Protein AF-A0A1B6FLN2-F1 (afdb_monomer_lite)

InterPro domains:
  IPR017903 COS domain [PS51262] (57-117)
  IPR050617 E3 ubiquitin-protein ligases and FN3/SPRY domain-containing proteins [PTHR24099] (1-68)

Organism: NCBI:txid1464854

Radius of gyration: 28.83 Å; chains: 1; bounding box: 62×16×81 Å

pLDDT: mean 86.38, std 10.02, range [57.44, 96.94]

Foldseek 3Di:
DVVVVVVVVVVVVVVVLVVVVVVVVVVLVVVVVVLVVVVVVLVVLVVVLVVLVVVLVVDPDPVSSVVVVVVSVVSVVVSVVVVVVVVVVSPPPDDPDDPSDDPCVVVVVVVVPDDDD

Sequence (117 aa):
EQCDELIKALRRRRDQLLDCIRQDKELRIRTLKDQVTSCTNHLQSTTGLLQFCIEALKENDCTAFLQVGLMLVSKVEDNDLSWNQNLQAISPRVFPNFDLTLDDKSLLKAIEQLNFI

Structure (mmCIF, N/CA/C/O backbone):
data_AF-A0A1B6FLN2-F1
#
_entry.id   AF-A0A1B6FLN2-F1
#
loop_
_atom_site.group_PDB
_atom_site.id
_atom_site.type_symbol
_atom_site.label_atom_id
_atom_site.label_alt_id
_atom_site.label_comp_id
_atom_site.label_asym_id
_atom_site.label_entity_id
_atom_site.label_seq_id
_atom_site.pdbx_PDB_ins_code
_atom_site.Cartn_x
_atom_site.Cartn_y
_atom_site.Cartn_z
_atom_site.occupancy
_atom_site.B_iso_or_equiv
_atom_site.auth_seq_id
_atom_site.auth_comp_id
_atom_site.auth_asym_id
_atom_site.auth_atom_id
_atom_site.pdbx_PDB_model_num
ATOM 1 N N . GLU A 1 1 ? -19.126 -4.714 43.417 1.00 76.62 1 GLU A N 1
ATOM 2 C CA . GLU A 1 1 ? -18.899 -5.969 42.664 1.00 76.62 1 GLU A CA 1
ATOM 3 C C . GLU A 1 1 ? -19.475 -5.945 41.247 1.00 76.62 1 GLU A C 1
ATOM 5 O O . GLU A 1 1 ? -18.686 -5.860 40.319 1.00 76.62 1 GLU A O 1
ATOM 10 N N . GLN A 1 2 ? -20.799 -5.950 41.018 1.00 86.44 2 GLN A N 1
ATOM 11 C CA . GLN A 1 2 ? -21.347 -6.004 39.641 1.00 86.44 2 GLN A CA 1
ATOM 12 C C . GLN A 1 2 ? -21.008 -4.773 38.773 1.00 86.44 2 GLN A C 1
ATOM 14 O O . GLN A 1 2 ? -20.621 -4.923 37.615 1.00 86.44 2 GLN A O 1
ATOM 19 N N . CYS A 1 3 ? -21.079 -3.559 39.332 1.00 88.50 3 CYS A N 1
ATOM 20 C CA . CYS A 1 3 ? -20.649 -2.346 38.624 1.00 88.50 3 CYS A CA 1
ATOM 21 C C . CYS A 1 3 ? -19.149 -2.371 38.289 1.00 88.50 3 CYS A C 1
ATOM 23 O O . CYS A 1 3 ? -18.744 -1.909 37.224 1.00 88.50 3 CYS A O 1
ATOM 25 N N . ASP A 1 4 ? -18.327 -2.944 39.172 1.00 93.75 4 ASP A N 1
ATOM 26 C CA . ASP A 1 4 ? -16.883 -3.058 38.959 1.00 93.75 4 ASP A CA 1
ATOM 2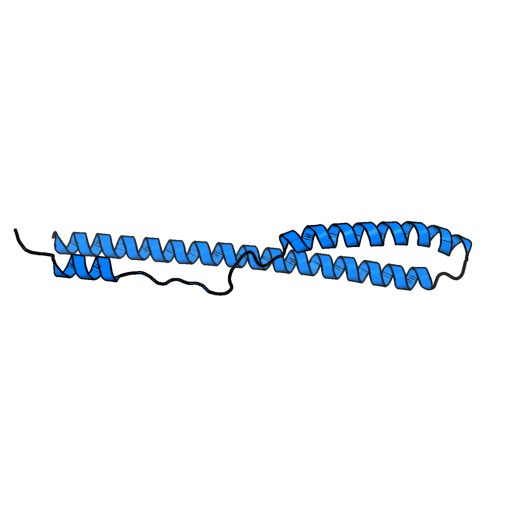7 C C . ASP A 1 4 ? -16.568 -4.020 37.808 1.00 93.75 4 ASP A C 1
ATOM 29 O O . ASP A 1 4 ? -15.704 -3.728 36.981 1.00 93.75 4 ASP A O 1
ATOM 33 N N . GLU A 1 5 ? -17.301 -5.131 37.701 1.00 93.56 5 GLU A N 1
ATOM 34 C CA . GLU A 1 5 ? -17.195 -6.052 36.564 1.00 93.56 5 GLU A CA 1
ATOM 35 C C . GLU A 1 5 ? -17.624 -5.395 35.245 1.00 93.56 5 GLU A C 1
ATOM 37 O O . GLU A 1 5 ? -16.938 -5.546 34.230 1.00 93.56 5 GLU A O 1
ATOM 42 N N . LEU A 1 6 ? -18.685 -4.580 35.255 1.00 92.38 6 LEU A N 1
ATOM 43 C CA . LEU A 1 6 ? -19.100 -3.810 34.078 1.00 92.38 6 LEU A CA 1
ATOM 44 C C . LEU A 1 6 ? -18.002 -2.826 33.633 1.00 92.38 6 LEU A C 1
ATOM 46 O O . LEU A 1 6 ? -17.659 -2.754 32.451 1.00 92.38 6 LEU A O 1
ATOM 50 N N . ILE A 1 7 ? -17.393 -2.109 34.583 1.00 94.44 7 ILE A N 1
ATOM 51 C CA . ILE A 1 7 ? -16.271 -1.196 34.317 1.00 94.44 7 ILE A CA 1
ATOM 52 C C . ILE A 1 7 ? -15.077 -1.960 33.734 1.00 94.44 7 ILE A C 1
ATOM 54 O O . ILE A 1 7 ? -14.461 -1.493 32.770 1.00 94.44 7 ILE A O 1
ATOM 58 N N . LYS A 1 8 ? -14.741 -3.135 34.280 1.00 96.62 8 LYS A N 1
ATOM 59 C CA . LYS A 1 8 ? -13.663 -3.984 33.746 1.00 96.62 8 LYS A CA 1
ATOM 60 C C . LYS A 1 8 ? -13.955 -4.420 32.310 1.00 96.62 8 LYS A C 1
ATOM 62 O O . LYS A 1 8 ? -13.069 -4.316 31.460 1.00 96.62 8 LYS A O 1
ATOM 67 N N . ALA A 1 9 ? -15.181 -4.851 32.016 1.00 94.12 9 ALA A N 1
ATOM 68 C CA . ALA A 1 9 ? -15.587 -5.256 30.672 1.00 94.12 9 ALA A CA 1
ATOM 69 C C . ALA A 1 9 ? -15.488 -4.098 29.663 1.00 94.12 9 ALA A C 1
ATOM 71 O O . ALA A 1 9 ? -14.931 -4.271 28.576 1.00 94.12 9 ALA A O 1
ATOM 72 N N . LEU A 1 10 ? -15.942 -2.899 30.042 1.00 92.75 10 LEU A N 1
ATOM 73 C CA . LEU A 1 10 ? -15.843 -1.699 29.205 1.00 92.75 10 LEU A CA 1
ATOM 74 C C . LEU A 1 10 ? -14.391 -1.301 28.929 1.00 92.75 10 LEU A C 1
ATOM 76 O O . LEU A 1 10 ? -14.034 -1.029 27.782 1.00 92.75 10 LEU A O 1
ATOM 80 N N . ARG A 1 11 ? -13.529 -1.321 29.953 1.00 95.44 11 ARG A N 1
ATOM 81 C CA . ARG A 1 11 ? -12.090 -1.050 29.789 1.00 95.44 11 ARG A CA 1
ATOM 82 C C . ARG A 1 11 ? -11.437 -2.061 28.849 1.00 95.44 11 ARG A C 1
ATOM 84 O O . ARG A 1 11 ? -10.718 -1.659 27.941 1.00 95.44 11 ARG A O 1
ATOM 91 N N . ARG A 1 12 ? -11.762 -3.349 28.994 1.00 96.94 12 ARG A N 1
ATOM 92 C CA . ARG A 1 12 ? -11.274 -4.398 28.090 1.00 96.94 12 ARG A CA 1
ATOM 93 C C . ARG A 1 12 ? -11.720 -4.162 26.646 1.00 96.94 12 ARG A C 1
ATOM 95 O O . ARG A 1 12 ? -10.916 -4.323 25.733 1.00 96.94 12 ARG A O 1
ATOM 102 N N . ARG A 1 13 ? -12.979 -3.768 26.423 1.00 93.62 13 ARG A N 1
ATOM 103 C CA . ARG A 1 13 ? -13.485 -3.470 25.074 1.00 93.62 13 ARG A CA 1
ATOM 104 C C . ARG A 1 13 ? -12.796 -2.252 24.464 1.00 93.62 13 ARG A C 1
ATOM 106 O O . ARG A 1 13 ? -12.439 -2.297 23.290 1.00 93.62 13 ARG A O 1
ATOM 113 N N . ARG A 1 14 ? -12.579 -1.193 25.250 1.00 92.88 14 ARG A N 1
ATOM 114 C CA . ARG A 1 14 ? -11.799 -0.019 24.833 1.00 92.88 14 ARG A CA 1
ATOM 115 C C . ARG A 1 14 ? -10.409 -0.433 24.352 1.00 92.88 14 ARG A C 1
ATOM 117 O O . ARG A 1 14 ? -10.015 -0.033 23.264 1.00 92.88 14 ARG A O 1
ATOM 124 N N . ASP A 1 15 ? -9.698 -1.243 25.131 1.00 95.94 15 ASP A N 1
ATOM 125 C CA . ASP A 1 15 ? -8.327 -1.646 24.798 1.00 95.94 15 ASP A CA 1
ATOM 126 C C . ASP A 1 15 ? -8.284 -2.457 23.491 1.00 95.94 15 ASP A C 1
ATOM 128 O O . ASP A 1 15 ? -7.482 -2.165 22.611 1.00 95.94 15 ASP A O 1
ATOM 132 N N . GLN A 1 16 ? -9.242 -3.368 23.284 1.00 94.62 16 GLN A N 1
ATOM 133 C CA . GLN A 1 16 ? -9.385 -4.100 22.017 1.00 94.62 16 GLN A CA 1
ATOM 134 C C . GLN A 1 16 ? -9.641 -3.188 20.808 1.00 94.62 16 GLN A C 1
ATOM 136 O O . GLN A 1 16 ? -9.125 -3.442 19.720 1.00 94.62 16 GLN A O 1
ATOM 141 N N . LEU A 1 17 ? -10.465 -2.148 20.971 1.00 91.44 17 LEU A N 1
ATOM 142 C CA . LEU A 1 17 ? -10.734 -1.187 19.899 1.00 91.44 17 LEU A CA 1
ATOM 143 C C . LEU A 1 17 ? -9.479 -0.372 19.570 1.00 91.44 17 LEU A C 1
ATOM 145 O O . LEU A 1 17 ? -9.169 -0.193 18.395 1.00 91.44 17 LEU A O 1
ATOM 149 N N . LEU A 1 18 ? -8.726 0.061 20.584 1.00 91.50 18 LEU A N 1
ATOM 150 C CA . LEU A 1 18 ? -7.454 0.763 20.391 1.00 91.50 18 LEU A CA 1
ATOM 151 C C . LEU A 1 18 ? -6.416 -0.113 19.677 1.00 91.50 18 LEU A C 1
ATOM 153 O O . LEU A 1 18 ? -5.736 0.370 18.770 1.00 91.50 18 LEU A O 1
ATOM 157 N N . ASP A 1 19 ? -6.331 -1.396 20.029 1.00 94.44 19 ASP A N 1
ATOM 158 C CA . ASP A 1 19 ? -5.446 -2.347 19.353 1.00 94.44 19 ASP A CA 1
ATOM 159 C C . ASP A 1 19 ? -5.840 -2.549 17.885 1.00 94.44 19 ASP A C 1
ATOM 161 O O . ASP A 1 19 ? -4.975 -2.541 17.008 1.00 94.44 19 ASP A O 1
ATOM 165 N N . CYS A 1 20 ? -7.139 -2.654 17.592 1.00 90.25 20 CYS A N 1
ATOM 166 C CA . CYS A 1 20 ? -7.648 -2.745 16.221 1.00 90.25 20 CYS A CA 1
ATOM 167 C C . CYS A 1 20 ? -7.263 -1.507 15.390 1.00 90.25 20 CYS A C 1
ATOM 169 O O . CYS A 1 20 ? -6.716 -1.635 14.294 1.00 90.25 20 CYS A O 1
ATOM 171 N N . ILE A 1 21 ? -7.460 -0.306 15.949 1.00 88.31 21 ILE A N 1
ATOM 172 C CA . ILE A 1 21 ? -7.070 0.966 15.316 1.00 88.31 21 ILE A CA 1
ATOM 173 C C . ILE A 1 21 ? -5.571 0.988 15.022 1.00 88.31 21 ILE A C 1
ATOM 175 O O . ILE A 1 21 ? -5.140 1.399 13.941 1.00 88.31 21 ILE A O 1
ATOM 179 N N . ARG A 1 22 ? -4.757 0.546 15.984 1.00 90.25 22 ARG A N 1
ATOM 180 C CA . ARG A 1 22 ? -3.306 0.495 15.825 1.00 90.25 22 ARG A CA 1
ATOM 181 C C . ARG A 1 22 ? -2.901 -0.460 14.701 1.00 90.25 22 ARG A C 1
ATOM 183 O O . ARG A 1 22 ? -2.075 -0.080 13.874 1.00 90.25 22 ARG A O 1
ATOM 190 N N . GLN A 1 23 ? -3.482 -1.656 14.653 1.00 91.06 23 GLN A N 1
ATOM 191 C CA . GLN A 1 23 ? -3.187 -2.652 13.620 1.00 91.06 23 GLN A CA 1
ATOM 192 C C . GLN A 1 23 ? -3.587 -2.169 12.220 1.00 91.06 23 GLN A C 1
ATOM 194 O O . GLN A 1 23 ? -2.786 -2.291 11.292 1.00 91.06 23 GLN A O 1
ATOM 199 N N . ASP A 1 24 ? -4.771 -1.565 12.065 1.00 85.94 24 ASP A N 1
ATOM 200 C CA . ASP A 1 24 ? -5.212 -1.004 10.779 1.00 85.94 24 ASP A CA 1
ATOM 201 C C . ASP A 1 24 ? -4.279 0.122 10.310 1.00 85.94 24 ASP A C 1
ATOM 203 O O . ASP A 1 24 ? -3.823 0.137 9.163 1.00 85.94 24 ASP A O 1
ATOM 207 N N . LYS A 1 25 ? -3.891 1.022 11.224 1.00 85.88 25 LYS A N 1
ATOM 208 C CA . LYS A 1 25 ? -2.907 2.073 10.938 1.00 85.88 25 LYS A CA 1
ATOM 209 C C . LYS A 1 25 ? -1.567 1.490 10.481 1.00 85.88 25 LYS A C 1
ATOM 211 O O . LYS A 1 25 ? -1.002 1.968 9.497 1.00 85.88 25 LYS A O 1
ATOM 216 N N . GLU A 1 26 ? -1.040 0.491 11.185 1.00 90.62 26 GLU A N 1
ATOM 217 C CA . GLU A 1 26 ? 0.234 -0.150 10.838 1.00 90.62 26 GLU A CA 1
ATOM 218 C C . GLU A 1 26 ? 0.172 -0.841 9.467 1.00 90.62 26 GLU A C 1
ATOM 220 O O . GLU A 1 26 ? 1.101 -0.691 8.667 1.00 90.62 26 GLU A O 1
ATOM 225 N N . LEU A 1 27 ? -0.929 -1.535 9.164 1.00 87.75 27 LEU A N 1
ATOM 226 C CA . LEU A 1 27 ? -1.155 -2.168 7.865 1.0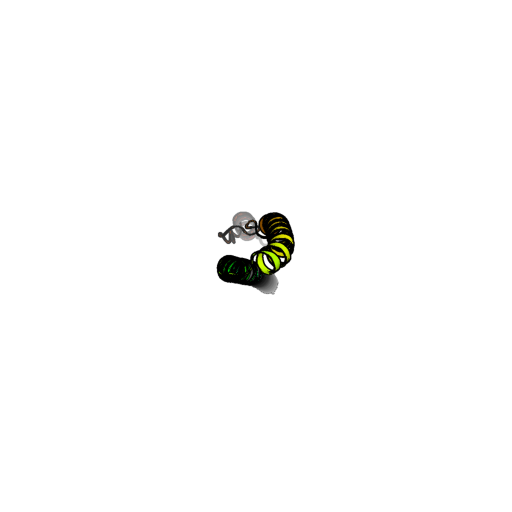0 87.75 27 LEU A CA 1
ATOM 227 C C . LEU A 1 27 ? -1.190 -1.132 6.737 1.00 87.75 27 LEU A C 1
ATOM 229 O O . LEU A 1 27 ? -0.452 -1.271 5.763 1.00 87.75 27 LEU A O 1
ATOM 233 N N . ARG A 1 28 ? -1.978 -0.062 6.888 1.00 84.12 28 ARG A N 1
ATOM 234 C CA . ARG A 1 28 ? -2.078 1.011 5.885 1.00 84.12 28 ARG A CA 1
ATOM 235 C C . ARG A 1 28 ? -0.743 1.707 5.646 1.00 84.12 28 ARG A C 1
ATOM 237 O O . ARG A 1 28 ? -0.384 1.950 4.498 1.00 84.12 28 ARG A O 1
ATOM 244 N N . ILE A 1 29 ? 0.017 1.999 6.706 1.00 87.19 29 ILE A N 1
ATOM 245 C CA . ILE A 1 29 ? 1.363 2.580 6.577 1.00 87.19 29 ILE A CA 1
ATOM 246 C C . ILE A 1 29 ? 2.276 1.644 5.784 1.00 87.19 29 ILE A C 1
ATOM 248 O O . ILE A 1 29 ? 3.035 2.118 4.940 1.00 87.19 29 ILE A O 1
ATOM 252 N N . ARG A 1 30 ? 2.217 0.333 6.040 1.00 89.44 30 ARG A N 1
ATOM 253 C CA . ARG A 1 30 ? 2.997 -0.655 5.287 1.00 89.44 30 ARG A CA 1
ATOM 254 C C . ARG A 1 30 ? 2.610 -0.646 3.809 1.00 89.44 30 ARG A C 1
ATOM 256 O O . ARG A 1 30 ? 3.485 -0.462 2.975 1.00 89.44 30 ARG A O 1
ATOM 263 N N . THR A 1 31 ? 1.315 -0.707 3.500 1.00 85.25 31 THR A N 1
ATOM 264 C CA . THR A 1 31 ? 0.812 -0.631 2.119 1.00 85.25 31 THR A CA 1
ATOM 265 C C . THR A 1 31 ? 1.265 0.643 1.406 1.00 85.25 31 THR A C 1
ATOM 267 O O . THR A 1 31 ? 1.721 0.573 0.269 1.00 85.25 31 THR A O 1
ATOM 270 N N . LEU A 1 32 ? 1.193 1.803 2.068 1.00 85.06 32 LEU A N 1
ATOM 271 C CA . LEU A 1 32 ? 1.663 3.068 1.495 1.00 85.06 32 LEU A CA 1
ATOM 272 C C . LEU A 1 32 ? 3.172 3.054 1.231 1.00 85.06 32 LEU A C 1
ATOM 274 O O . LEU A 1 32 ? 3.613 3.537 0.192 1.00 85.06 32 LEU A O 1
ATOM 278 N N . LYS A 1 33 ? 3.973 2.492 2.142 1.00 89.00 33 LYS A N 1
ATOM 279 C CA . LYS A 1 33 ? 5.420 2.344 1.930 1.00 89.00 33 LYS A CA 1
ATOM 280 C C . LYS A 1 33 ? 5.722 1.450 0.730 1.00 89.00 33 LYS A C 1
ATOM 282 O O . LYS A 1 33 ? 6.539 1.837 -0.098 1.00 89.00 33 LYS A O 1
ATOM 287 N N . ASP A 1 34 ? 5.030 0.322 0.605 1.00 87.00 34 ASP A N 1
ATOM 288 C CA . ASP A 1 34 ? 5.210 -0.604 -0.517 1.00 87.00 34 ASP A CA 1
ATOM 289 C C . ASP A 1 34 ? 4.847 0.066 -1.854 1.00 87.00 34 ASP A C 1
ATOM 291 O O . ASP A 1 34 ? 5.574 -0.069 -2.840 1.00 87.00 34 ASP A O 1
ATOM 295 N N . GLN A 1 35 ? 3.773 0.865 -1.875 1.00 84.19 35 GLN A N 1
ATOM 296 C CA . GLN A 1 35 ? 3.393 1.675 -3.038 1.00 84.19 35 GLN A CA 1
ATOM 297 C C . GLN A 1 35 ? 4.460 2.717 -3.389 1.00 84.19 35 GLN A C 1
ATOM 299 O O . GLN A 1 35 ? 4.828 2.839 -4.556 1.00 84.19 35 GLN A O 1
ATOM 304 N N . VAL A 1 36 ? 4.994 3.440 -2.397 1.00 87.69 36 VAL A N 1
ATOM 305 C CA . VAL A 1 36 ? 6.088 4.400 -2.616 1.00 87.69 36 VAL A CA 1
ATOM 306 C C . VAL A 1 36 ? 7.304 3.694 -3.210 1.00 87.69 36 VAL A C 1
ATOM 308 O O . VAL A 1 36 ? 7.825 4.153 -4.223 1.00 87.69 36 VAL A O 1
ATOM 311 N N . THR A 1 37 ? 7.725 2.562 -2.643 1.00 89.75 37 THR A N 1
ATOM 312 C CA . THR A 1 37 ? 8.858 1.780 -3.157 1.00 89.75 37 THR A CA 1
ATOM 313 C C . THR A 1 37 ? 8.624 1.306 -4.591 1.00 89.75 37 THR A C 1
ATOM 315 O O . THR A 1 37 ? 9.517 1.445 -5.426 1.00 89.75 37 THR A O 1
ATOM 318 N N . SER A 1 38 ? 7.429 0.802 -4.912 1.00 85.69 38 SER A N 1
ATOM 319 C CA . SER A 1 38 ? 7.069 0.392 -6.276 1.00 85.69 38 SER A CA 1
ATOM 320 C C . SER A 1 38 ? 7.153 1.564 -7.264 1.00 85.69 38 SER A C 1
ATOM 322 O O . SER A 1 38 ? 7.841 1.457 -8.282 1.00 85.69 38 SER A O 1
ATOM 324 N N . CYS A 1 39 ? 6.564 2.716 -6.924 1.00 86.12 39 CYS A N 1
ATOM 325 C CA . CYS A 1 39 ? 6.662 3.936 -7.728 1.00 86.12 39 CYS A CA 1
ATOM 326 C C . CYS A 1 39 ? 8.114 4.397 -7.914 1.00 86.12 39 CYS A C 1
ATOM 328 O O . CYS A 1 39 ? 8.504 4.769 -9.020 1.00 86.12 39 CYS A O 1
ATOM 330 N N . THR A 1 40 ? 8.929 4.365 -6.855 1.00 90.81 40 THR A N 1
ATOM 331 C CA . THR A 1 40 ? 10.349 4.738 -6.922 1.00 90.81 40 THR A CA 1
ATOM 332 C C . THR A 1 40 ? 11.129 3.816 -7.856 1.00 90.81 40 THR A C 1
ATOM 334 O O . THR A 1 40 ? 11.863 4.310 -8.710 1.00 90.81 40 THR A O 1
ATOM 337 N N . ASN A 1 41 ? 10.939 2.499 -7.752 1.00 89.88 41 ASN A N 1
ATOM 338 C CA . ASN A 1 41 ? 11.612 1.528 -8.616 1.00 89.88 41 ASN A CA 1
ATOM 339 C C . ASN A 1 41 ? 11.234 1.728 -10.091 1.00 89.88 41 ASN A C 1
ATOM 341 O O . ASN A 1 41 ? 12.092 1.661 -10.971 1.00 89.88 41 ASN A O 1
ATOM 345 N N . HIS A 1 42 ? 9.964 2.021 -10.376 1.00 87.12 42 HIS A N 1
ATOM 346 C CA . HIS A 1 42 ? 9.527 2.322 -11.740 1.00 87.12 42 HIS A CA 1
ATOM 347 C C . HIS A 1 42 ? 10.096 3.630 -12.267 1.00 87.12 42 HIS A C 1
ATOM 349 O O . HIS A 1 42 ? 10.575 3.663 -13.399 1.00 87.12 42 HIS A O 1
ATOM 355 N N . LEU A 1 43 ? 10.107 4.689 -11.455 1.00 91.12 43 LEU A N 1
ATOM 356 C CA . LEU A 1 43 ? 10.746 5.946 -11.833 1.00 91.12 43 LEU A CA 1
ATOM 357 C C . LEU A 1 43 ? 12.226 5.726 -12.178 1.00 91.12 43 LEU A C 1
ATOM 359 O O . LEU A 1 43 ? 12.695 6.230 -13.197 1.00 91.12 43 LEU A O 1
ATOM 363 N N . GLN A 1 44 ? 12.945 4.941 -11.371 1.00 93.69 44 GLN A N 1
ATOM 364 C CA . GLN A 1 44 ? 14.346 4.593 -11.618 1.00 93.69 44 GLN A CA 1
ATOM 365 C C . GLN A 1 44 ? 14.526 3.802 -12.921 1.00 93.69 44 GLN A C 1
ATOM 367 O O . GLN A 1 44 ? 15.383 4.166 -13.724 1.00 93.69 44 GLN A O 1
ATOM 372 N N . SER A 1 45 ? 13.705 2.772 -13.162 1.00 90.75 45 SER A N 1
ATOM 373 C CA . SER A 1 45 ? 13.741 1.973 -14.399 1.00 90.75 45 SER A CA 1
ATOM 374 C C . SER A 1 45 ? 13.501 2.836 -15.639 1.00 90.75 45 SER A C 1
ATOM 376 O O . SER A 1 45 ? 14.323 2.848 -16.555 1.00 90.75 45 SER A O 1
ATOM 378 N N . THR A 1 46 ? 12.431 3.635 -15.639 1.00 91.50 46 THR A N 1
ATOM 379 C CA . THR A 1 46 ? 12.092 4.536 -16.751 1.00 91.50 46 THR A CA 1
ATOM 380 C C . THR A 1 46 ? 13.175 5.590 -16.975 1.00 91.50 46 THR A C 1
ATOM 382 O O . THR A 1 46 ? 13.530 5.872 -18.116 1.00 91.50 46 THR A O 1
ATOM 385 N N . THR A 1 47 ? 13.764 6.138 -15.908 1.00 95.06 47 THR A N 1
ATOM 386 C CA . THR A 1 47 ? 14.881 7.092 -16.020 1.00 95.06 47 THR A CA 1
ATOM 387 C C . THR A 1 47 ? 16.121 6.433 -16.628 1.00 95.06 47 THR A C 1
ATOM 389 O O . THR A 1 47 ? 16.748 7.004 -17.519 1.00 95.06 47 THR A O 1
ATOM 392 N N . GLY A 1 48 ? 16.462 5.216 -16.194 1.00 93.94 48 GLY A N 1
ATOM 393 C CA . GLY A 1 48 ? 17.576 4.452 -16.758 1.00 93.94 48 GLY A CA 1
ATOM 394 C C . GLY A 1 48 ? 17.361 4.116 -18.233 1.00 93.94 48 GLY A C 1
ATOM 395 O O . GLY A 1 48 ? 18.288 4.238 -19.033 1.00 93.94 48 GLY A O 1
ATOM 396 N N . LEU A 1 49 ? 16.130 3.764 -18.610 1.00 93.44 49 LEU A N 1
ATOM 397 C CA . LEU A 1 49 ? 15.758 3.538 -20.001 1.00 93.44 49 LEU A CA 1
ATOM 398 C C . LEU A 1 49 ? 15.895 4.817 -20.831 1.00 93.44 49 LEU A C 1
ATOM 400 O O . LEU A 1 49 ? 16.511 4.770 -21.887 1.00 93.44 49 LEU A O 1
ATOM 404 N N . LEU A 1 50 ? 15.410 5.963 -20.343 1.00 94.75 50 LEU A N 1
ATOM 405 C CA . LEU A 1 50 ? 15.594 7.249 -21.023 1.00 94.75 50 LEU A CA 1
ATOM 406 C C . LEU A 1 50 ? 17.077 7.573 -21.239 1.00 94.75 50 LEU A C 1
ATOM 408 O O . LEU A 1 50 ? 17.452 7.973 -22.339 1.00 94.75 50 LEU A O 1
ATOM 412 N N . GLN A 1 51 ? 17.930 7.354 -20.233 1.00 95.19 51 GLN A N 1
ATOM 413 C CA . GLN A 1 51 ? 19.372 7.561 -20.386 1.00 95.19 51 GLN A CA 1
ATOM 414 C C . GLN A 1 51 ? 19.971 6.610 -21.428 1.00 95.19 51 GLN A C 1
ATOM 416 O O . GLN A 1 51 ? 20.772 7.036 -22.256 1.00 95.19 51 GLN A O 1
ATOM 421 N N . PHE A 1 52 ? 19.556 5.342 -21.426 1.00 92.12 52 PHE A N 1
ATOM 422 C CA . PHE A 1 52 ? 19.966 4.372 -22.439 1.00 92.12 52 PHE A CA 1
ATOM 423 C C . PHE A 1 52 ? 19.538 4.803 -23.849 1.00 92.12 52 PHE A C 1
ATOM 425 O O . PHE A 1 52 ? 20.358 4.761 -24.764 1.00 92.12 52 PHE A O 1
ATOM 432 N N . CYS A 1 53 ? 18.302 5.285 -24.019 1.00 92.50 53 CYS A N 1
ATOM 433 C CA . CYS A 1 53 ? 17.819 5.854 -25.278 1.00 92.50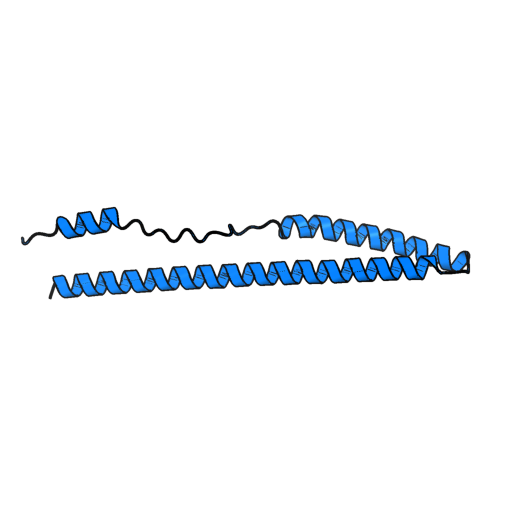 53 CYS A CA 1
ATOM 434 C C . CYS A 1 53 ? 18.696 7.025 -25.732 1.00 92.50 53 CYS A C 1
ATOM 436 O O . CYS A 1 53 ? 19.103 7.078 -26.889 1.00 92.50 53 CYS A O 1
ATOM 438 N N . ILE A 1 54 ? 19.015 7.944 -24.819 1.00 93.38 54 ILE A N 1
ATOM 439 C CA . ILE A 1 54 ? 19.852 9.112 -25.109 1.00 93.38 54 ILE A CA 1
ATOM 440 C C . ILE A 1 54 ? 21.249 8.692 -25.570 1.00 93.38 54 ILE A C 1
ATOM 442 O O . ILE A 1 54 ? 21.741 9.248 -26.546 1.00 93.38 54 ILE A O 1
ATOM 446 N N . GLU A 1 55 ? 21.894 7.735 -24.899 1.00 92.81 55 GLU A N 1
ATOM 447 C CA . GLU A 1 55 ? 23.224 7.268 -25.312 1.00 92.81 55 GLU A CA 1
ATOM 448 C C . GLU A 1 55 ? 23.185 6.520 -26.646 1.00 92.81 55 GLU A C 1
ATOM 450 O O . GLU A 1 55 ? 24.036 6.760 -27.497 1.00 92.81 55 GLU A O 1
ATOM 455 N N . ALA A 1 56 ? 22.178 5.675 -26.878 1.00 91.06 56 ALA A N 1
ATOM 456 C CA . ALA A 1 56 ? 22.035 4.963 -28.146 1.00 91.06 56 ALA A CA 1
ATOM 457 C C . ALA A 1 56 ? 21.851 5.918 -29.335 1.00 91.06 56 ALA A C 1
ATOM 459 O O . ALA A 1 56 ? 22.390 5.675 -30.410 1.00 91.06 56 ALA A O 1
ATOM 460 N N . LEU A 1 57 ? 21.139 7.033 -29.142 1.00 90.62 57 LEU A N 1
ATOM 461 C CA . LEU A 1 57 ? 20.967 8.071 -30.166 1.00 90.62 57 LEU A CA 1
ATOM 462 C C . LEU A 1 57 ? 22.262 8.829 -30.500 1.00 90.62 57 LEU A C 1
ATOM 464 O O . LEU A 1 57 ? 22.296 9.539 -31.502 1.00 90.62 57 LEU A O 1
ATOM 468 N N . LYS A 1 58 ? 23.314 8.702 -29.682 1.00 93.31 58 LYS A N 1
ATOM 469 C CA . LYS A 1 58 ? 24.640 9.278 -29.958 1.00 93.31 58 LYS A CA 1
ATOM 470 C C . LYS A 1 58 ? 25.547 8.340 -30.759 1.00 93.31 58 LYS A C 1
ATOM 472 O O . LYS A 1 58 ? 26.676 8.728 -31.054 1.00 93.31 58 LYS A O 1
ATOM 477 N N . GLU A 1 59 ? 25.103 7.120 -31.063 1.00 94.06 59 GLU A N 1
ATOM 478 C CA . GLU A 1 59 ? 25.892 6.167 -31.841 1.00 94.06 59 GLU A CA 1
ATOM 479 C C . GLU A 1 59 ? 26.125 6.702 -33.259 1.00 94.06 59 GLU A C 1
ATOM 481 O O . GLU A 1 59 ? 25.190 7.113 -33.947 1.00 94.06 59 GLU A O 1
ATOM 486 N N . ASN A 1 60 ? 27.388 6.717 -33.683 1.00 91.81 60 ASN A N 1
ATOM 487 C CA . ASN A 1 60 ? 27.787 7.308 -34.960 1.00 91.81 60 ASN A CA 1
ATOM 488 C C . ASN A 1 60 ? 27.882 6.259 -36.072 1.00 91.81 60 ASN A C 1
ATOM 490 O O . ASN A 1 60 ? 27.791 6.613 -37.248 1.00 91.81 60 ASN A O 1
ATOM 494 N N . ASP A 1 61 ? 28.076 4.983 -35.724 1.00 95.94 61 ASP A N 1
ATOM 495 C CA . ASP A 1 61 ? 28.064 3.900 -36.703 1.00 95.94 61 ASP A CA 1
ATOM 496 C C . ASP A 1 61 ? 26.630 3.438 -36.997 1.00 95.94 61 ASP A C 1
ATOM 498 O O . ASP A 1 61 ? 25.911 2.954 -36.122 1.00 95.94 61 ASP A O 1
ATOM 502 N N . CYS A 1 62 ? 26.212 3.542 -38.261 1.00 90.06 62 CYS A N 1
ATOM 503 C CA . CYS A 1 62 ? 24.852 3.196 -38.679 1.00 90.06 62 CYS A CA 1
ATOM 504 C C . CYS A 1 62 ? 24.495 1.725 -38.409 1.00 90.06 62 CYS A C 1
ATOM 506 O O . CYS A 1 62 ? 23.334 1.418 -38.134 1.00 90.06 62 CYS A O 1
ATOM 508 N N . THR A 1 63 ? 25.464 0.809 -38.493 1.00 91.69 63 THR A N 1
ATOM 509 C CA . THR A 1 63 ? 25.219 -0.627 -38.289 1.00 91.69 63 THR A CA 1
ATOM 510 C C . THR A 1 63 ? 25.021 -0.926 -36.805 1.00 91.69 63 THR A C 1
ATOM 512 O O . THR A 1 63 ? 24.053 -1.593 -36.434 1.00 91.69 63 THR A O 1
ATOM 515 N N . ALA A 1 64 ? 25.888 -0.375 -35.954 1.00 90.56 64 ALA A N 1
ATOM 516 C CA . ALA A 1 64 ? 25.786 -0.456 -34.502 1.00 90.56 64 ALA A CA 1
ATOM 517 C C . ALA A 1 64 ? 24.490 0.194 -33.996 1.00 90.56 64 ALA A C 1
ATOM 519 O O . ALA A 1 64 ? 23.780 -0.402 -33.183 1.00 90.56 64 ALA A O 1
ATOM 520 N N . PHE A 1 65 ? 24.124 1.358 -34.539 1.00 92.25 65 PHE A N 1
ATOM 521 C CA . PHE A 1 65 ? 22.873 2.034 -34.206 1.00 92.25 65 PHE A CA 1
ATOM 522 C C . PHE A 1 65 ? 21.649 1.169 -34.526 1.00 92.25 65 PHE A C 1
ATOM 524 O O . PHE A 1 65 ? 20.779 1.006 -33.674 1.00 92.25 65 PHE A O 1
ATOM 531 N N . LEU A 1 66 ? 21.581 0.567 -35.719 1.00 90.38 66 LEU A N 1
ATOM 532 C CA . LEU A 1 66 ? 20.460 -0.303 -36.096 1.00 90.38 66 LEU A CA 1
ATOM 533 C C . LEU A 1 66 ? 20.360 -1.540 -35.195 1.00 90.38 66 LEU A C 1
ATOM 535 O O . LEU A 1 66 ? 19.256 -1.940 -34.818 1.00 90.38 66 LEU A O 1
ATOM 539 N N . GLN A 1 67 ? 21.497 -2.121 -34.808 1.00 88.88 67 GLN A N 1
ATOM 540 C CA . GLN A 1 67 ? 21.527 -3.271 -33.906 1.00 88.88 67 GLN A CA 1
ATOM 541 C C . GLN A 1 67 ? 21.003 -2.916 -32.506 1.00 88.88 67 GLN A C 1
ATOM 543 O O . GLN A 1 67 ? 20.200 -3.658 -31.937 1.00 88.88 67 GLN A O 1
ATOM 548 N N . VAL A 1 68 ? 21.416 -1.769 -31.961 1.00 89.31 68 VAL A N 1
ATOM 549 C CA . VAL A 1 68 ? 20.959 -1.286 -30.649 1.00 89.31 68 VAL A CA 1
ATOM 550 C C . VAL A 1 68 ? 19.507 -0.800 -30.707 1.00 89.31 68 VAL A C 1
ATOM 552 O O . VAL A 1 68 ? 18.740 -1.065 -29.782 1.00 89.31 68 VAL A O 1
ATOM 555 N N . GLY A 1 69 ? 19.099 -0.153 -31.800 1.00 87.00 69 GLY A N 1
ATOM 556 C CA . GLY A 1 69 ? 17.766 0.421 -31.989 1.00 87.00 69 GLY A CA 1
ATOM 557 C C . GLY A 1 69 ? 16.640 -0.610 -31.910 1.00 87.00 69 GLY A C 1
ATOM 558 O O . GLY A 1 69 ? 15.630 -0.359 -31.257 1.00 87.00 69 GLY A O 1
ATOM 559 N N . LEU A 1 70 ? 16.832 -1.803 -32.482 1.00 85.50 70 LEU A N 1
ATOM 560 C CA . LEU A 1 70 ? 15.855 -2.896 -32.381 1.00 85.50 70 LEU 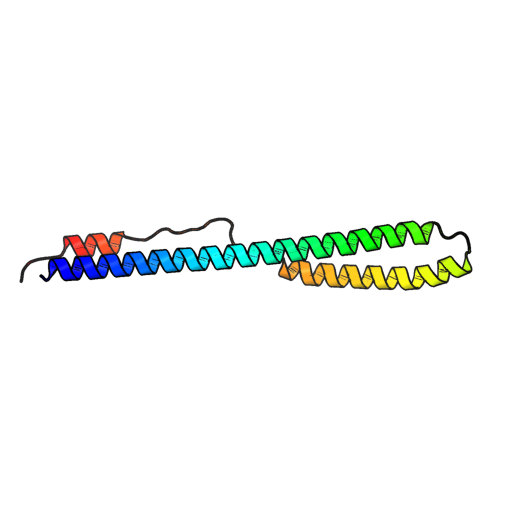A CA 1
ATOM 561 C C . LEU A 1 70 ? 15.661 -3.370 -30.932 1.00 85.50 70 LEU A C 1
ATOM 563 O O . LEU A 1 70 ? 14.533 -3.583 -30.489 1.00 85.50 70 LEU A O 1
ATOM 567 N N . MET A 1 71 ? 16.752 -3.485 -30.168 1.00 88.00 71 MET A N 1
ATOM 568 C CA . MET A 1 71 ? 16.678 -3.823 -28.740 1.00 88.00 71 MET A CA 1
ATOM 569 C C . MET A 1 71 ? 15.999 -2.719 -27.922 1.00 88.00 71 MET A C 1
ATOM 571 O O . MET A 1 71 ? 15.365 -2.990 -26.903 1.00 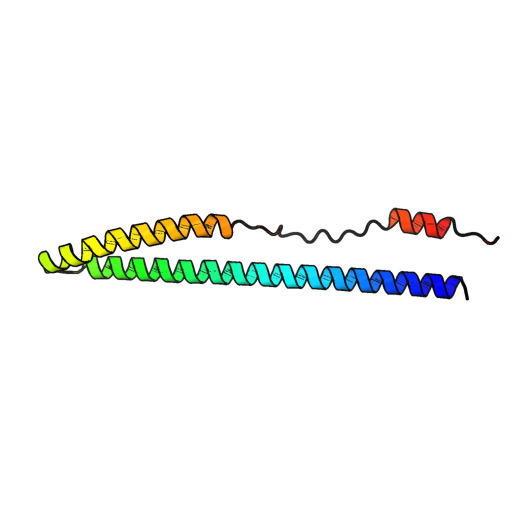88.00 71 MET A O 1
ATOM 575 N N . LEU A 1 72 ? 16.155 -1.471 -28.355 1.00 90.06 72 LEU A N 1
ATOM 576 C CA . LEU A 1 72 ? 15.619 -0.292 -27.693 1.00 90.06 72 LEU A CA 1
ATOM 577 C C . LEU A 1 72 ? 14.093 -0.242 -27.782 1.00 90.06 72 LEU A C 1
ATOM 579 O O . LEU A 1 72 ? 13.442 -0.019 -26.765 1.00 90.06 72 LEU A O 1
ATOM 583 N N . VAL A 1 73 ? 13.535 -0.529 -28.963 1.00 90.19 73 VAL A N 1
ATOM 584 C CA . VAL A 1 73 ? 12.081 -0.617 -29.182 1.00 90.19 73 VAL A CA 1
ATOM 585 C C . VAL A 1 73 ? 11.464 -1.665 -28.256 1.00 90.19 73 VAL A C 1
ATOM 587 O O . VAL A 1 73 ? 10.567 -1.334 -27.488 1.00 90.19 73 VAL A O 1
ATOM 590 N N . SER A 1 74 ? 12.020 -2.882 -28.232 1.00 90.81 74 SER A N 1
ATOM 591 C CA . SER A 1 74 ? 11.528 -3.957 -27.357 1.00 90.81 74 SER A CA 1
ATOM 592 C C . SER A 1 74 ? 11.564 -3.564 -25.877 1.00 90.81 74 SER A C 1
ATOM 594 O O . SER A 1 74 ? 10.592 -3.775 -25.162 1.00 90.81 74 SER A O 1
ATOM 596 N N . LYS A 1 75 ? 12.651 -2.937 -25.404 1.00 89.81 75 LYS A N 1
ATOM 597 C CA . LYS A 1 75 ? 12.748 -2.495 -24.001 1.00 89.81 75 LYS A CA 1
ATOM 598 C C . LYS A 1 75 ? 11.746 -1.399 -23.644 1.00 89.81 75 LYS A C 1
ATOM 600 O O . LYS A 1 75 ? 11.296 -1.345 -22.502 1.00 89.81 75 LYS A O 1
ATOM 605 N N . VAL A 1 76 ? 11.438 -0.507 -24.584 1.00 91.44 76 VAL A N 1
ATOM 606 C CA . VAL A 1 76 ? 10.427 0.540 -24.390 1.00 91.44 76 VAL A CA 1
ATOM 607 C C . VAL A 1 76 ? 9.035 -0.072 -24.305 1.00 91.44 76 VAL A C 1
ATOM 609 O O . VAL A 1 76 ? 8.303 0.262 -23.377 1.00 91.44 76 VAL A O 1
ATOM 612 N N . GLU A 1 77 ? 8.703 -0.998 -25.202 1.00 91.88 77 GLU A N 1
ATOM 613 C CA . GLU A 1 77 ? 7.428 -1.727 -25.183 1.00 91.88 77 GLU A CA 1
ATOM 614 C C . GLU A 1 77 ? 7.250 -2.529 -23.885 1.00 91.88 77 GLU A C 1
ATOM 616 O O . GLU A 1 77 ? 6.210 -2.427 -23.232 1.00 91.88 77 GLU A O 1
ATOM 621 N N . ASP A 1 78 ? 8.285 -3.250 -23.446 1.00 90.62 78 ASP A N 1
ATOM 622 C CA . ASP A 1 78 ? 8.261 -4.013 -22.193 1.00 90.62 78 ASP A CA 1
ATOM 623 C C . ASP A 1 78 ? 8.073 -3.104 -20.968 1.00 90.62 78 ASP A C 1
ATOM 625 O O . ASP A 1 78 ? 7.312 -3.420 -20.045 1.00 90.62 78 ASP A O 1
ATOM 629 N N . ASN A 1 79 ? 8.757 -1.953 -20.946 1.00 88.50 79 ASN A N 1
ATOM 630 C CA . ASN A 1 79 ? 8.638 -0.988 -19.855 1.00 88.50 79 ASN A CA 1
ATOM 631 C C . ASN A 1 79 ? 7.247 -0.337 -19.827 1.00 88.50 79 ASN A C 1
ATOM 633 O O . ASN A 1 79 ? 6.702 -0.145 -18.741 1.00 88.50 79 ASN A O 1
ATOM 637 N N . ASP A 1 80 ? 6.655 -0.038 -20.985 1.00 87.94 80 ASP A N 1
ATOM 638 C CA . ASP A 1 80 ? 5.295 0.503 -21.089 1.00 87.94 80 ASP A CA 1
ATOM 639 C C . ASP A 1 80 ? 4.232 -0.515 -20.645 1.00 87.94 80 ASP A C 1
ATOM 641 O O . ASP A 1 80 ? 3.340 -0.195 -19.852 1.00 87.94 80 ASP A O 1
ATOM 645 N N . LEU A 1 81 ? 4.363 -1.778 -21.061 1.00 87.62 81 LEU A N 1
ATOM 646 C CA . LEU A 1 81 ? 3.471 -2.851 -20.619 1.00 87.62 81 LEU A CA 1
ATOM 647 C C . LEU A 1 81 ? 3.532 -3.027 -19.095 1.00 87.62 81 LEU A C 1
ATOM 649 O O . LEU A 1 81 ? 2.497 -3.073 -18.423 1.00 87.62 81 LEU A O 1
ATOM 653 N N . SER A 1 82 ? 4.748 -3.077 -18.546 1.00 84.81 82 SER A N 1
ATOM 654 C CA . SER A 1 82 ? 4.983 -3.147 -17.103 1.00 84.81 82 SER A CA 1
ATOM 655 C C . SER A 1 82 ? 4.380 -1.940 -16.379 1.00 84.81 82 SER A C 1
ATOM 657 O O . SER A 1 82 ? 3.735 -2.095 -15.341 1.00 84.81 82 SER A O 1
ATOM 659 N N . TRP A 1 83 ? 4.517 -0.735 -16.934 1.00 81.25 83 TRP A N 1
ATOM 660 C CA . TRP A 1 83 ? 3.966 0.482 -16.343 1.00 81.25 83 TRP A CA 1
ATOM 661 C C . TRP A 1 83 ? 2.439 0.440 -16.254 1.00 81.25 83 TRP A C 1
ATOM 663 O O . TRP A 1 83 ? 1.875 0.695 -15.188 1.00 81.25 83 TRP A O 1
ATOM 673 N N . ASN A 1 84 ? 1.771 0.029 -17.331 1.00 80.88 84 ASN A N 1
ATOM 674 C CA . ASN A 1 84 ? 0.314 -0.089 -17.376 1.00 80.88 84 ASN A CA 1
ATOM 675 C C . ASN A 1 84 ? -0.224 -1.149 -16.400 1.00 80.88 84 ASN A C 1
ATOM 677 O O . ASN A 1 84 ? -1.234 -0.918 -15.729 1.00 80.88 84 ASN A O 1
ATOM 681 N N . GLN A 1 85 ? 0.465 -2.284 -16.262 1.00 80.12 85 GLN A N 1
ATOM 682 C CA . GLN A 1 85 ? 0.102 -3.325 -15.293 1.00 80.12 85 GLN A CA 1
ATOM 683 C C . GLN A 1 85 ? 0.266 -2.840 -13.845 1.00 80.12 85 GLN A C 1
ATOM 685 O O . GLN A 1 85 ? -0.611 -3.056 -13.004 1.00 80.12 85 GLN A O 1
ATOM 690 N N . ASN A 1 86 ? 1.365 -2.146 -13.547 1.00 71.56 86 ASN A N 1
ATOM 691 C CA . ASN A 1 86 ? 1.655 -1.682 -12.193 1.00 71.56 86 ASN A CA 1
ATOM 692 C C . ASN A 1 86 ? 0.815 -0.465 -11.785 1.00 71.56 86 ASN A C 1
ATOM 694 O O . ASN A 1 86 ? 0.391 -0.384 -10.635 1.00 71.56 86 ASN A O 1
ATOM 698 N N . LEU A 1 87 ? 0.474 0.445 -12.699 1.00 68.12 87 LEU A N 1
ATOM 699 C CA . LEU A 1 87 ? -0.424 1.572 -12.410 1.00 68.12 87 LEU A CA 1
ATOM 700 C C . LEU A 1 87 ? -1.803 1.120 -11.912 1.00 68.12 87 LEU A C 1
ATOM 702 O O . LEU A 1 87 ? -2.357 1.717 -10.986 1.00 68.12 87 LEU A O 1
ATOM 706 N N . GLN A 1 88 ? -2.336 0.027 -12.462 1.00 65.19 88 GLN A N 1
ATOM 707 C CA . GLN A 1 88 ? -3.580 -0.578 -11.973 1.00 65.19 88 GLN A CA 1
ATOM 708 C C . GLN A 1 88 ? -3.433 -1.153 -10.550 1.00 65.19 88 GLN A C 1
ATOM 710 O O . GLN A 1 88 ? -4.402 -1.191 -9.785 1.00 65.19 88 GLN A O 1
ATOM 715 N N . ALA A 1 89 ? -2.223 -1.558 -10.153 1.00 62.44 89 ALA A N 1
ATOM 716 C CA . ALA A 1 89 ? -1.907 -1.994 -8.793 1.00 62.44 89 ALA A CA 1
ATOM 717 C C . ALA A 1 89 ? -1.648 -0.824 -7.817 1.00 62.44 89 ALA A C 1
ATOM 719 O O . ALA A 1 89 ? -1.916 -0.965 -6.622 1.00 62.44 89 ALA A O 1
ATOM 720 N N . ILE A 1 90 ? -1.181 0.323 -8.324 1.00 58.94 90 ILE A N 1
ATOM 721 C CA . ILE A 1 90 ? -0.800 1.529 -7.563 1.00 58.94 90 ILE A CA 1
ATOM 722 C C . ILE A 1 90 ? -1.989 2.465 -7.285 1.00 58.94 90 ILE A C 1
ATOM 724 O O . ILE A 1 90 ? -1.890 3.314 -6.399 1.00 58.94 90 ILE A O 1
ATOM 728 N N . SER A 1 91 ? -3.127 2.303 -7.977 1.00 58.31 91 SER A N 1
ATOM 729 C CA . SER A 1 91 ? -4.354 3.062 -7.680 1.00 58.31 91 SER A CA 1
ATOM 730 C C . SER A 1 91 ? -4.618 3.079 -6.165 1.00 58.31 91 SER A C 1
ATOM 732 O O . SER A 1 91 ? -4.542 2.014 -5.544 1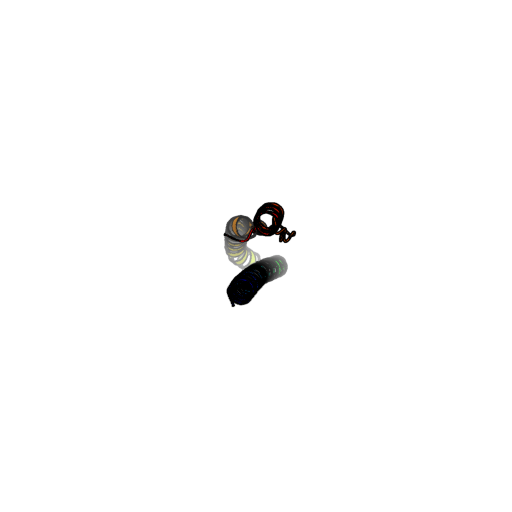.00 58.31 91 SER A O 1
ATOM 734 N N . PRO A 1 92 ? -4.856 4.249 -5.537 1.00 57.44 92 PRO A N 1
ATOM 735 C CA . PRO A 1 92 ? -4.881 4.381 -4.086 1.00 57.44 92 PRO A CA 1
ATOM 736 C C . PRO A 1 92 ? -6.019 3.544 -3.499 1.00 57.44 92 PRO A C 1
ATOM 738 O O . PRO A 1 92 ? -7.162 3.976 -3.396 1.00 57.44 92 PRO A O 1
ATOM 741 N N . ARG A 1 93 ? -5.691 2.316 -3.086 1.00 61.22 93 ARG A N 1
ATOM 742 C CA . ARG A 1 93 ? -6.624 1.378 -2.442 1.00 61.22 93 ARG A CA 1
ATOM 743 C C . ARG A 1 93 ? -6.962 1.780 -1.005 1.00 61.22 93 ARG A C 1
ATOM 745 O O . ARG A 1 93 ? -7.693 1.067 -0.327 1.00 61.22 93 ARG A O 1
ATOM 752 N N . VAL A 1 94 ? -6.408 2.894 -0.527 1.00 59.50 94 VAL A N 1
ATOM 753 C CA . VAL A 1 94 ? -6.552 3.374 0.843 1.00 59.50 94 VAL A CA 1
ATOM 754 C C . VAL A 1 94 ? -7.033 4.819 0.794 1.00 59.50 94 VAL A C 1
ATOM 756 O O . VAL A 1 94 ? -6.348 5.692 0.265 1.00 59.50 94 VAL A O 1
ATOM 759 N N . PHE A 1 95 ? -8.220 5.073 1.344 1.00 59.31 95 PHE A N 1
ATOM 760 C CA . PHE A 1 95 ? -8.719 6.433 1.523 1.00 59.31 95 PHE A CA 1
ATOM 761 C C . PHE A 1 95 ? -7.817 7.200 2.510 1.00 59.31 95 PHE A C 1
ATOM 763 O O . PHE A 1 95 ? -7.418 6.630 3.529 1.00 59.31 95 PHE A O 1
ATOM 770 N N . PRO A 1 96 ? -7.521 8.491 2.260 1.00 59.84 96 PRO A N 1
ATOM 771 C CA . PRO A 1 96 ? -6.625 9.291 3.102 1.00 59.84 96 PRO A CA 1
ATOM 772 C C . PRO A 1 96 ? -7.178 9.553 4.511 1.00 59.84 96 PRO A C 1
ATOM 774 O O . PRO A 1 96 ? -6.422 9.921 5.408 1.00 59.84 96 PRO A O 1
ATOM 777 N N . ASN A 1 97 ? -8.480 9.336 4.724 1.00 61.94 97 ASN A N 1
ATOM 778 C CA . ASN A 1 97 ? -9.144 9.629 5.985 1.00 61.94 97 ASN A CA 1
ATOM 779 C C . ASN A 1 97 ? -9.334 8.359 6.823 1.00 61.94 97 ASN A C 1
ATOM 781 O O . ASN A 1 97 ? -9.850 7.336 6.364 1.00 61.94 97 ASN A O 1
ATOM 785 N N . PHE A 1 98 ? -8.917 8.453 8.082 1.00 63.88 98 PHE A N 1
ATOM 786 C CA . PHE A 1 98 ? -9.252 7.506 9.135 1.00 63.88 98 PHE A CA 1
ATOM 787 C C . PHE A 1 98 ? -10.614 7.905 9.706 1.00 63.88 98 PHE A C 1
ATOM 789 O O . PHE A 1 98 ? -10.681 8.761 10.586 1.00 63.88 98 PHE A O 1
ATOM 796 N N . ASP A 1 99 ? -11.699 7.323 9.195 1.00 64.75 99 ASP A N 1
ATOM 797 C CA . ASP A 1 99 ? -12.987 7.431 9.880 1.00 64.75 99 ASP A CA 1
ATOM 798 C C . ASP A 1 99 ? -12.991 6.456 11.064 1.00 64.75 99 ASP A C 1
ATOM 800 O O . ASP A 1 99 ? -13.277 5.269 10.928 1.00 64.75 99 ASP A O 1
ATOM 804 N N . LEU A 1 100 ? -12.545 6.959 12.214 1.00 68.50 100 LEU A N 1
ATOM 805 C CA . LEU A 1 100 ? -12.487 6.237 13.487 1.00 68.50 100 LEU A CA 1
ATOM 806 C C . LEU A 1 100 ? -13.634 6.658 14.406 1.00 68.50 100 LEU A C 1
ATOM 808 O O . LEU A 1 100 ? -13.482 6.684 15.630 1.00 68.50 100 LEU A O 1
ATOM 812 N N . THR A 1 101 ? -14.767 7.045 13.825 1.00 78.75 101 THR A N 1
ATOM 813 C CA . THR A 1 101 ? -15.941 7.406 14.607 1.00 78.75 101 THR A CA 1
ATOM 814 C C . THR A 1 101 ? -16.480 6.169 15.325 1.00 78.75 101 THR A C 1
ATOM 816 O O . THR A 1 101 ? -16.835 5.156 14.726 1.00 78.75 101 THR A O 1
ATOM 819 N N . LEU A 1 102 ? -16.492 6.235 16.656 1.00 81.38 102 LEU A N 1
ATOM 820 C CA . LEU A 1 102 ? -17.170 5.256 17.492 1.00 81.38 102 LEU A CA 1
ATOM 821 C C . LEU A 1 102 ? -18.605 5.742 17.696 1.00 81.38 102 LEU A C 1
ATOM 823 O O . LEU A 1 102 ? -18.804 6.812 18.264 1.00 81.38 102 LEU A O 1
ATOM 827 N N . ASP A 1 103 ? -19.594 4.962 17.262 1.00 87.12 103 ASP A N 1
ATOM 828 C CA . ASP A 1 103 ? -20.989 5.216 17.629 1.00 87.12 103 ASP A CA 1
ATOM 829 C C . ASP A 1 103 ? -21.239 4.739 19.066 1.00 87.12 103 ASP A C 1
ATOM 831 O O . ASP A 1 103 ? -21.438 3.551 19.335 1.00 87.12 103 ASP A O 1
ATOM 835 N N . ASP A 1 104 ? -21.182 5.674 20.009 1.00 89.94 104 ASP A N 1
ATOM 836 C CA . ASP A 1 104 ? -21.360 5.435 21.440 1.00 89.94 104 ASP A CA 1
ATOM 837 C C . ASP A 1 104 ? -22.813 5.612 21.908 1.00 89.94 104 ASP A C 1
ATOM 839 O O . ASP A 1 104 ? -23.148 5.226 23.030 1.00 89.94 104 ASP A O 1
ATOM 843 N N . LYS A 1 105 ? -23.710 6.115 21.050 1.00 93.56 105 LYS A N 1
ATOM 844 C CA . LYS A 1 105 ? -25.097 6.462 21.412 1.00 93.56 105 LYS A CA 1
ATOM 845 C C . LYS A 1 105 ? -25.872 5.279 21.978 1.00 93.56 105 LYS A C 1
ATOM 847 O O . LYS A 1 105 ? -26.569 5.404 22.985 1.00 93.56 105 LYS A O 1
ATOM 852 N N . SER A 1 106 ? -25.741 4.118 21.339 1.00 90.75 106 SER A N 1
ATOM 853 C CA . SER A 1 106 ? -26.414 2.892 21.781 1.00 90.75 106 SER A CA 1
ATOM 854 C C . SER A 1 106 ? -25.895 2.415 23.139 1.00 90.75 106 SER A C 1
ATOM 856 O O . SER A 1 106 ? -26.673 1.941 23.966 1.00 90.75 106 SER A O 1
ATOM 858 N N . LEU A 1 107 ? -24.592 2.575 23.391 1.00 90.25 107 LEU A N 1
ATOM 859 C CA . LEU A 1 107 ? -23.971 2.206 24.660 1.00 90.25 107 LEU A CA 1
ATOM 860 C C . LEU A 1 107 ? -24.394 3.156 25.784 1.00 90.25 107 LEU A C 1
ATOM 862 O O . LEU A 1 107 ? -24.763 2.690 26.859 1.00 90.25 107 LEU A O 1
ATOM 866 N N . LEU A 1 108 ? -24.386 4.466 25.530 1.00 92.56 108 LEU A N 1
ATOM 867 C CA . LEU A 1 108 ? -24.846 5.472 26.488 1.00 92.56 108 LEU A CA 1
ATOM 868 C C . LEU A 1 108 ? -26.295 5.213 26.908 1.00 92.56 108 LEU A C 1
ATOM 870 O O . LEU A 1 108 ? -26.580 5.130 28.100 1.00 92.56 108 LEU A O 1
ATOM 874 N N . LYS A 1 109 ? -27.183 4.960 25.939 1.00 94.12 109 LYS A N 1
ATOM 875 C CA . LYS A 1 109 ? -28.584 4.620 26.217 1.00 94.12 109 LYS A CA 1
ATOM 876 C C . LYS A 1 109 ? -28.722 3.356 27.073 1.00 94.12 109 LYS A C 1
ATOM 878 O O . LYS A 1 109 ? -29.570 3.308 27.957 1.00 94.12 109 LYS A O 1
ATOM 883 N N . ALA A 1 110 ? -27.900 2.335 26.828 1.00 91.75 110 ALA A N 1
ATOM 884 C CA . ALA A 1 110 ? -27.914 1.112 27.629 1.00 91.75 110 ALA A CA 1
ATOM 885 C C . ALA A 1 110 ? -27.449 1.357 29.076 1.00 91.75 110 ALA A C 1
ATOM 887 O O . ALA A 1 110 ? -28.012 0.776 29.999 1.00 91.75 110 ALA A O 1
ATOM 888 N N . ILE A 1 111 ? -26.460 2.235 29.279 1.00 91.50 111 ILE A N 1
ATOM 889 C CA . ILE A 1 111 ? -25.964 2.616 30.610 1.00 91.50 111 ILE A CA 1
ATOM 890 C C . ILE A 1 111 ? -27.034 3.390 31.393 1.00 91.50 111 ILE A C 1
ATOM 892 O O . ILE A 1 111 ? -27.247 3.101 32.567 1.00 91.50 111 ILE A O 1
ATOM 896 N N . GLU A 1 112 ? -27.742 4.323 30.752 1.00 93.56 112 GLU A N 1
ATOM 897 C CA . GLU A 1 112 ? -28.828 5.102 31.377 1.00 93.56 112 GLU A CA 1
ATOM 898 C C . GLU A 1 112 ? -30.019 4.239 31.823 1.00 93.56 112 GLU A C 1
ATOM 900 O O . GLU A 1 112 ? -30.753 4.615 32.734 1.00 93.56 112 GLU A O 1
ATOM 905 N N . GLN A 1 113 ? -30.223 3.082 31.190 1.00 92.81 113 GLN A N 1
ATOM 906 C CA . GLN A 1 113 ? -31.326 2.164 31.490 1.00 92.81 113 GLN A CA 1
ATOM 907 C C . GLN A 1 113 ? -31.005 1.148 32.600 1.00 92.81 113 GLN A C 1
ATOM 909 O O . GLN A 1 113 ? -31.888 0.373 32.983 1.00 92.81 113 GLN A O 1
ATOM 914 N N . LEU A 1 114 ? -29.775 1.135 33.128 1.00 90.75 114 LEU A N 1
ATOM 915 C CA . LEU A 1 114 ? -29.379 0.245 34.221 1.00 90.75 114 LEU A CA 1
ATOM 916 C C . LEU A 1 114 ? -30.176 0.565 35.493 1.00 90.75 114 LEU A C 1
ATOM 918 O O . LEU A 1 114 ? -30.166 1.692 35.978 1.00 90.75 114 LEU A O 1
ATOM 922 N N . ASN A 1 115 ? -30.837 -0.447 36.055 1.00 88.94 115 ASN A N 1
ATOM 923 C CA . ASN A 1 115 ? -31.626 -0.338 37.280 1.00 88.94 115 ASN A CA 1
ATOM 924 C C . ASN A 1 115 ? -31.339 -1.513 38.219 1.00 88.94 115 ASN A C 1
ATOM 926 O O . ASN A 1 115 ? -30.932 -2.589 37.777 1.00 88.94 115 ASN A O 1
ATOM 930 N N . PHE A 1 116 ? -31.561 -1.297 39.516 1.00 83.38 116 PHE A N 1
ATOM 931 C CA . PHE A 1 116 ? -31.561 -2.376 40.500 1.00 83.38 116 PHE A CA 1
ATOM 932 C C . PHE A 1 116 ? -32.778 -3.282 40.278 1.00 83.38 116 PHE A C 1
ATOM 934 O O . PHE A 1 116 ? -33.850 -2.795 39.914 1.00 83.38 116 PHE A O 1
ATOM 941 N N . ILE A 1 117 ? -32.586 -4.587 40.482 1.00 73.75 117 ILE A N 1
ATOM 942 C CA . ILE A 1 117 ? -33.654 -5.597 40.483 1.00 73.75 117 ILE A CA 1
ATOM 943 C C . ILE A 1 117 ? -34.109 -5.813 41.922 1.00 73.75 117 ILE A C 1
ATOM 945 O O . ILE A 1 117 ? -33.213 -5.894 42.796 1.00 73.75 117 ILE A O 1
#

Secondary structure (DSSP, 8-state):
-HHHHHHHHHHHHHHHHHHHHHHHHHHHHHHHHHHHHHHHHHHHHHHHHHHHHHHHTT---HHHHHHHHHHHHHHHHHHHHHHHHHHHHHS--S-S--------HHHHHHHHT----